Protein AF-G5S728-F1 (afdb_monomer_lite)

pLDDT: mean 80.79, std 12.61, range [57.62, 93.44]

Structure (mmCIF, N/CA/C/O backbone):
data_AF-G5S728-F1
#
_entry.id   AF-G5S728-F1
#
loop_
_atom_site.group_PDB
_atom_site.id
_at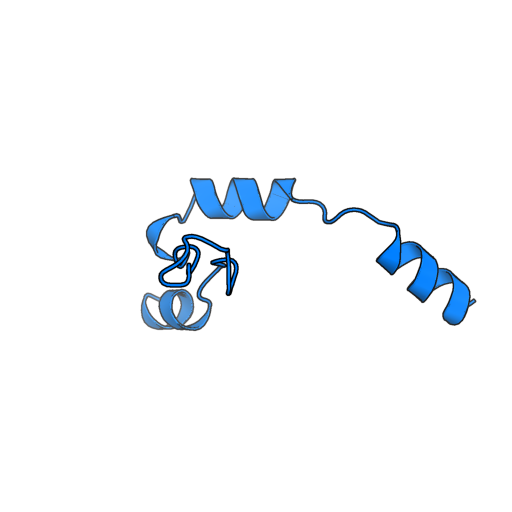om_site.type_symbol
_atom_site.label_atom_id
_atom_site.label_alt_id
_atom_site.labe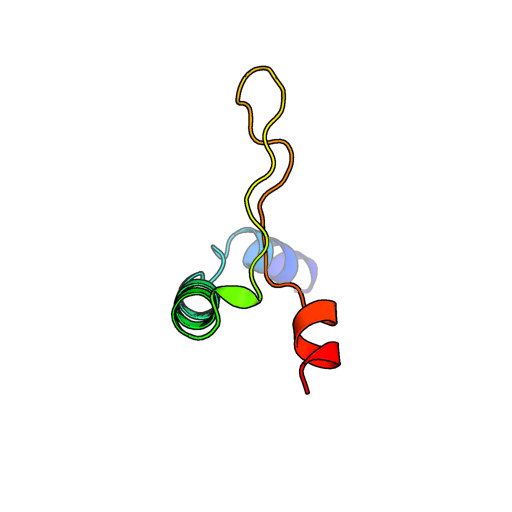l_comp_id
_atom_site.label_asym_id
_atom_site.label_entity_id
_atom_site.label_seq_id
_atom_site.pdbx_PDB_ins_code
_atom_site.Cartn_x
_atom_site.Cartn_y
_atom_site.Cartn_z
_atom_site.occupancy
_atom_site.B_iso_or_equiv
_atom_site.auth_seq_id
_atom_site.auth_comp_id
_atom_site.auth_asym_id
_atom_site.auth_atom_id
_atom_site.pdbx_PDB_model_num
ATOM 1 N N . MET A 1 1 ? 23.957 1.373 -22.992 1.00 62.22 1 MET A N 1
ATOM 2 C CA . MET A 1 1 ? 23.676 0.173 -22.171 1.00 62.22 1 MET A CA 1
ATOM 3 C C . MET A 1 1 ? 23.011 0.510 -20.837 1.00 62.22 1 MET A C 1
ATOM 5 O O . MET A 1 1 ? 21.830 0.239 -20.708 1.00 62.22 1 MET A O 1
ATOM 9 N N . LEU A 1 2 ? 23.686 1.129 -19.856 1.00 59.53 2 LEU A N 1
ATOM 10 C CA . LEU A 1 2 ? 23.065 1.421 -18.541 1.00 59.53 2 LEU A CA 1
ATOM 11 C C . LEU A 1 2 ? 21.899 2.427 -18.617 1.00 59.53 2 LEU A C 1
ATOM 13 O O . LEU A 1 2 ? 20.842 2.193 -18.040 1.00 59.53 2 LEU A O 1
ATOM 17 N N . LYS A 1 3 ? 22.073 3.504 -19.394 1.00 63.88 3 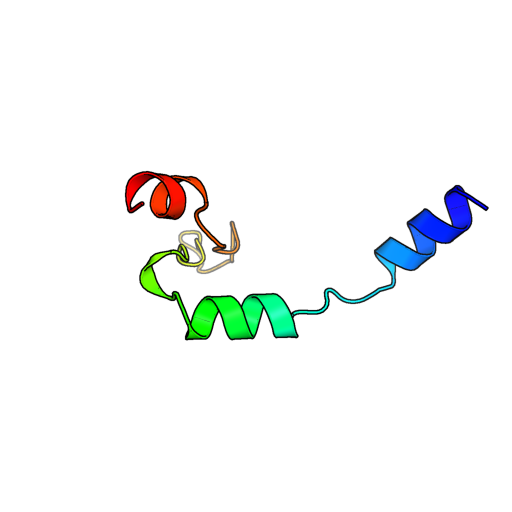LYS A N 1
ATOM 18 C CA . LYS A 1 3 ? 21.025 4.505 -19.668 1.00 63.88 3 LYS A CA 1
ATOM 19 C C . LYS A 1 3 ? 19.804 3.918 -20.382 1.00 63.88 3 LYS A C 1
ATOM 21 O O . LYS A 1 3 ? 18.680 4.318 -20.102 1.00 63.88 3 LYS A O 1
ATOM 26 N N . ASP A 1 4 ? 20.031 2.974 -21.290 1.00 63.41 4 ASP A N 1
ATOM 27 C CA . ASP A 1 4 ? 18.962 2.347 -22.074 1.00 63.41 4 ASP A CA 1
ATOM 28 C C . ASP A 1 4 ? 18.143 1.382 -21.209 1.00 63.41 4 ASP A C 1
ATOM 30 O O . ASP A 1 4 ? 16.921 1.365 -21.303 1.00 63.41 4 ASP A O 1
ATOM 34 N N . ASN A 1 5 ? 18.798 0.663 -20.288 1.00 59.59 5 ASN A N 1
ATOM 35 C CA . ASN A 1 5 ? 18.124 -0.183 -19.299 1.00 59.59 5 ASN A CA 1
ATOM 36 C C . ASN A 1 5 ? 17.307 0.634 -18.289 1.00 59.59 5 ASN A C 1
ATOM 38 O O . ASN A 1 5 ? 16.211 0.224 -17.924 1.00 59.59 5 ASN A O 1
ATOM 42 N N . GLN A 1 6 ? 17.802 1.799 -17.857 1.00 63.97 6 GLN A N 1
ATOM 43 C CA . GLN A 1 6 ? 17.040 2.696 -16.978 1.00 63.97 6 GLN A CA 1
ATOM 44 C C . GLN A 1 6 ? 15.770 3.206 -17.668 1.00 63.97 6 GLN A C 1
ATOM 46 O O . GLN A 1 6 ? 14.685 3.065 -17.114 1.00 63.97 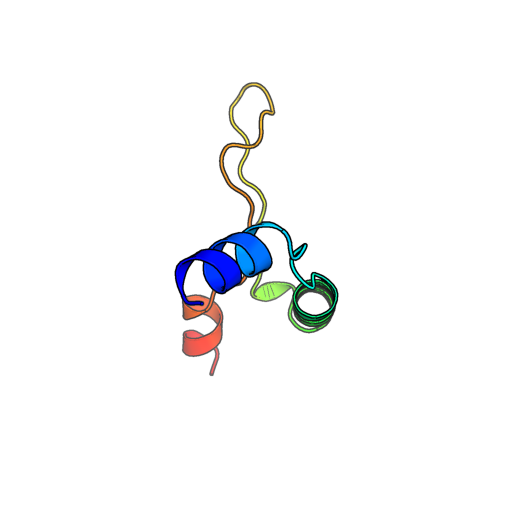6 GLN A O 1
ATOM 51 N N . LYS A 1 7 ? 15.880 3.677 -18.917 1.00 67.12 7 LYS A N 1
ATOM 52 C CA . LYS A 1 7 ? 14.716 4.066 -19.731 1.00 67.12 7 LYS A CA 1
ATOM 53 C C . LYS A 1 7 ? 13.749 2.913 -19.993 1.00 67.12 7 LYS A C 1
ATOM 55 O O . LYS A 1 7 ? 12.540 3.119 -20.014 1.00 67.12 7 LYS A O 1
ATOM 60 N N . HIS A 1 8 ? 14.265 1.703 -20.204 1.00 61.91 8 HIS A N 1
ATOM 61 C CA . HIS A 1 8 ? 13.425 0.523 -20.364 1.00 61.91 8 HIS A CA 1
ATOM 62 C C . HIS A 1 8 ? 12.646 0.237 -19.078 1.00 61.91 8 HIS A C 1
ATOM 64 O O . HIS A 1 8 ? 11.428 0.112 -19.139 1.00 61.91 8 HIS A O 1
ATOM 70 N N . ASN A 1 9 ? 13.306 0.252 -17.919 1.00 63.12 9 ASN A N 1
ATOM 71 C CA . ASN A 1 9 ? 12.657 0.053 -16.622 1.00 63.12 9 ASN A CA 1
ATOM 72 C C . ASN A 1 9 ? 11.613 1.136 -16.303 1.00 63.12 9 ASN A C 1
ATOM 74 O O . ASN A 1 9 ? 10.595 0.821 -15.700 1.00 63.12 9 ASN A O 1
ATOM 78 N N . GLU A 1 10 ? 11.825 2.382 -16.737 1.00 65.06 10 GLU A N 1
ATOM 79 C CA . GLU A 1 10 ? 10.826 3.461 -16.639 1.00 65.06 10 GLU A CA 1
ATOM 80 C C . GLU A 1 10 ? 9.598 3.216 -17.536 1.00 65.06 10 GLU A C 1
ATOM 82 O O . GLU A 1 10 ? 8.492 3.635 -17.202 1.00 65.06 10 GLU A O 1
ATOM 87 N N . SER A 1 11 ? 9.785 2.538 -18.675 1.00 63.00 11 SER A N 1
ATOM 88 C CA . SER A 1 11 ? 8.720 2.209 -19.638 1.00 63.00 11 SER A CA 1
ATOM 89 C C . SER A 1 11 ? 8.003 0.885 -19.353 1.00 63.00 11 SER A C 1
ATOM 91 O O . SER A 1 11 ? 6.923 0.633 -19.890 1.00 63.00 11 SER A O 1
ATOM 93 N N . VAL A 1 12 ? 8.599 0.027 -18.523 1.00 61.00 12 VAL A N 1
ATOM 94 C CA . VAL A 1 12 ? 8.000 -1.234 -18.093 1.00 61.00 12 VAL A CA 1
ATOM 95 C C . VAL A 1 12 ? 6.942 -0.902 -17.050 1.00 61.00 12 VAL A C 1
ATOM 97 O O . VAL A 1 12 ? 7.249 -0.528 -15.919 1.00 61.00 12 VAL A O 1
ATOM 100 N N . ALA A 1 13 ? 5.674 -1.035 -17.443 1.00 57.62 13 ALA A N 1
ATOM 101 C CA . ALA A 1 13 ? 4.563 -0.942 -16.510 1.00 57.62 13 ALA A CA 1
ATOM 102 C C . ALA A 1 13 ? 4.821 -1.908 -15.340 1.00 57.62 13 ALA A C 1
ATOM 104 O O . ALA A 1 13 ? 5.181 -3.065 -15.591 1.00 57.62 13 ALA A O 1
ATOM 105 N N . PRO A 1 14 ? 4.648 -1.472 -14.077 1.00 59.50 14 PRO A N 1
ATOM 106 C CA . PRO A 1 14 ? 4.783 -2.363 -12.941 1.00 59.50 14 PRO A CA 1
ATOM 107 C C . PRO A 1 14 ? 3.947 -3.613 -13.198 1.00 59.50 14 PRO A C 1
ATOM 109 O O . PRO A 1 14 ? 2.751 -3.511 -13.489 1.00 59.50 14 PRO A O 1
ATOM 112 N N . ASN A 1 15 ? 4.574 -4.786 -13.103 1.00 62.38 15 ASN A N 1
ATOM 113 C CA . ASN A 1 15 ? 3.868 -6.053 -12.996 1.00 62.38 15 ASN A CA 1
ATOM 114 C C . ASN A 1 15 ? 3.058 -5.999 -11.692 1.00 62.38 15 ASN A C 1
ATOM 116 O O . ASN A 1 15 ? 3.497 -6.417 -10.622 1.00 62.38 15 ASN A O 1
ATOM 120 N N . SER A 1 16 ? 1.872 -5.414 -11.788 1.00 67.00 16 SER A N 1
ATOM 121 C CA . SER A 1 16 ? 0.919 -5.284 -10.699 1.00 67.00 16 SER A CA 1
ATOM 122 C C . SER A 1 16 ? 0.257 -6.618 -10.373 1.00 67.00 16 SER A C 1
ATOM 124 O O . SER A 1 16 ? -0.457 -6.679 -9.378 1.00 67.00 16 SER A O 1
ATOM 126 N N . ALA A 1 17 ? 0.505 -7.686 -11.147 1.00 73.94 17 ALA A N 1
ATOM 127 C CA . ALA A 1 17 ? -0.041 -9.009 -10.865 1.00 73.94 17 ALA A CA 1
ATOM 128 C C . ALA A 1 17 ? 0.493 -9.532 -9.529 1.00 73.94 17 ALA A C 1
ATOM 130 O O . ALA A 1 17 ? -0.305 -9.913 -8.681 1.00 73.94 17 ALA A O 1
ATOM 131 N N . PHE A 1 18 ? 1.803 -9.416 -9.280 1.00 80.56 18 PHE A N 1
ATOM 132 C CA . PHE A 1 18 ? 2.383 -9.826 -7.997 1.00 80.56 18 PHE A CA 1
ATOM 133 C C . PHE A 1 18 ? 1.810 -9.033 -6.814 1.00 80.56 18 PHE A C 1
ATOM 135 O O . PHE A 1 18 ? 1.387 -9.621 -5.824 1.00 80.56 18 PHE A O 1
ATOM 142 N N . LEU A 1 19 ? 1.735 -7.700 -6.918 1.00 78.31 19 LEU A N 1
ATOM 143 C CA . LEU A 1 19 ? 1.164 -6.871 -5.847 1.00 78.31 19 LEU A CA 1
ATOM 144 C C . LEU A 1 19 ? -0.336 -7.128 -5.648 1.00 78.31 19 LEU A C 1
ATOM 146 O O . LEU A 1 19 ? -0.802 -7.119 -4.514 1.00 78.31 19 LEU A O 1
ATOM 150 N N . SER A 1 20 ? -1.078 -7.404 -6.723 1.00 82.81 20 SER A N 1
ATOM 151 C CA . SER A 1 20 ? -2.505 -7.739 -6.654 1.00 82.81 20 SER A CA 1
ATOM 152 C C . SER A 1 20 ? -2.737 -9.098 -5.998 1.00 82.81 20 SER A C 1
ATOM 154 O O . SER A 1 20 ? -3.666 -9.253 -5.210 1.00 82.81 20 SER A O 1
ATOM 156 N N . GLU A 1 21 ? -1.906 -10.091 -6.313 1.00 85.50 21 GLU A N 1
ATOM 157 C CA . GLU A 1 21 ? -1.936 -11.401 -5.661 1.00 85.50 21 GLU A CA 1
ATOM 158 C C . GLU A 1 21 ? -1.570 -11.284 -4.182 1.00 85.50 21 GLU A C 1
ATOM 160 O O . GLU A 1 21 ? -2.293 -11.804 -3.332 1.00 85.50 21 GLU A O 1
ATOM 165 N N . LEU A 1 22 ? -0.519 -10.525 -3.863 1.00 85.75 22 LEU A N 1
ATOM 166 C CA . LEU A 1 22 ? -0.095 -10.277 -2.489 1.00 85.75 22 LEU A CA 1
ATOM 167 C C . LEU A 1 22 ? -1.187 -9.561 -1.681 1.00 85.75 22 LEU A C 1
ATOM 169 O O . LEU A 1 22 ? -1.462 -9.953 -0.553 1.00 85.75 22 LEU A O 1
ATOM 173 N N . GLN A 1 23 ? -1.867 -8.571 -2.267 1.00 87.81 23 GLN A N 1
ATOM 174 C CA . GLN A 1 23 ? -2.979 -7.864 -1.624 1.00 87.81 23 GLN A CA 1
ATOM 175 C C . GLN A 1 23 ? -4.195 -8.759 -1.381 1.00 87.81 23 GLN A C 1
ATOM 177 O O . GLN A 1 23 ? -4.880 -8.599 -0.375 1.00 87.81 23 GLN A O 1
ATOM 182 N N . ARG A 1 24 ? -4.471 -9.716 -2.274 1.00 87.38 24 ARG A N 1
ATOM 183 C CA . ARG A 1 24 ? -5.541 -10.706 -2.071 1.00 87.38 24 ARG A CA 1
ATOM 184 C C . ARG A 1 24 ? -5.197 -11.711 -0.977 1.00 87.38 24 ARG A C 1
ATOM 186 O O . ARG A 1 24 ? -6.092 -12.122 -0.248 1.00 87.38 24 ARG A O 1
ATOM 193 N N . ALA A 1 25 ? -3.934 -12.126 -0.899 1.00 90.62 25 ALA A N 1
ATOM 194 C CA . ALA A 1 25 ? -3.477 -13.122 0.062 1.00 90.62 25 ALA A CA 1
ATOM 195 C C . ALA A 1 25 ? -3.309 -12.552 1.478 1.00 90.62 25 ALA A C 1
ATOM 197 O O . ALA A 1 25 ? -3.570 -13.259 2.444 1.00 90.62 25 ALA A O 1
ATOM 198 N N . LEU A 1 26 ? -2.863 -11.296 1.580 1.00 91.69 26 LEU A N 1
ATOM 199 C CA . LEU A 1 26 ? -2.430 -10.643 2.817 1.00 91.69 26 LEU A CA 1
ATOM 200 C C . LEU A 1 26 ? -3.016 -9.219 2.952 1.00 91.69 26 LEU A C 1
ATOM 202 O O . LEU A 1 26 ? -2.262 -8.253 3.121 1.00 91.69 26 LEU A O 1
ATOM 206 N N . PRO A 1 27 ? -4.347 -9.039 2.834 1.00 91.50 27 PRO A N 1
ATOM 207 C CA . PRO A 1 27 ? -4.975 -7.715 2.814 1.00 91.50 27 PRO A CA 1
ATOM 208 C C . PRO A 1 27 ? -4.742 -6.917 4.102 1.00 91.50 27 PRO A C 1
ATOM 210 O O . PRO A 1 27 ? -4.663 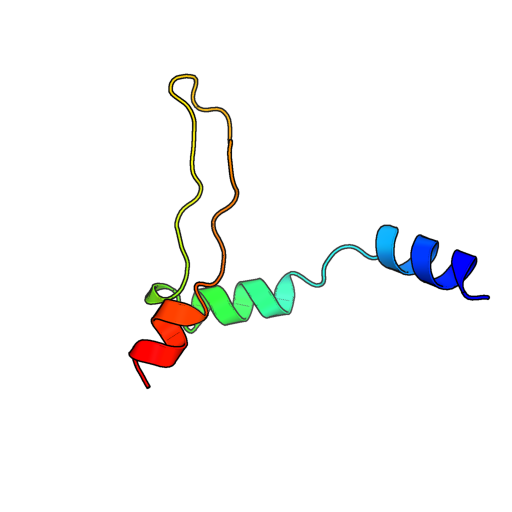-5.691 4.066 1.00 91.50 27 PRO A O 1
ATOM 213 N N . GLU A 1 28 ? -4.599 -7.589 5.242 1.00 92.06 28 GLU A N 1
ATOM 214 C CA . GLU A 1 28 ? -4.355 -6.977 6.543 1.00 92.06 28 GLU A CA 1
ATOM 215 C C . GLU A 1 28 ? -3.012 -6.245 6.619 1.00 92.06 28 GLU A C 1
ATOM 217 O O . GLU A 1 28 ? -2.854 -5.354 7.455 1.00 92.06 28 GLU A O 1
ATOM 222 N N . PHE A 1 29 ? -2.060 -6.582 5.749 1.00 93.19 29 PHE A N 1
ATOM 223 C CA . PHE A 1 29 ? -0.752 -5.938 5.676 1.00 93.19 29 PHE A CA 1
ATOM 224 C C . PHE A 1 29 ? -0.699 -4.818 4.635 1.00 93.19 29 PHE A C 1
ATOM 226 O O . PHE A 1 29 ? 0.365 -4.257 4.411 1.00 93.19 29 PHE A O 1
ATOM 233 N N . PHE A 1 30 ? -1.821 -4.449 4.014 1.00 92.06 30 PHE A N 1
ATOM 234 C CA . PHE A 1 30 ? -1.887 -3.279 3.142 1.00 92.06 30 PHE A CA 1
ATOM 235 C C . PHE A 1 30 ? -2.478 -2.077 3.875 1.00 92.06 30 PHE A C 1
ATOM 237 O O . PHE A 1 30 ? -3.490 -2.162 4.571 1.00 92.06 30 PHE A O 1
ATOM 244 N N . THR A 1 31 ? -1.836 -0.929 3.693 1.00 90.94 31 THR A N 1
ATOM 245 C CA . THR A 1 31 ? -2.354 0.365 4.141 1.00 90.94 31 THR A CA 1
ATOM 246 C C . THR A 1 31 ? -3.349 0.915 3.125 1.00 90.94 31 THR A C 1
ATOM 248 O O . THR A 1 31 ? -3.254 0.633 1.931 1.00 90.94 31 THR A O 1
ATOM 251 N N . ALA A 1 32 ? -4.327 1.683 3.602 1.00 88.44 32 ALA A N 1
ATOM 252 C CA . ALA A 1 32 ? -5.306 2.331 2.739 1.00 88.44 32 ALA A CA 1
ATOM 253 C C . ALA A 1 32 ? -4.704 3.546 2.016 1.00 88.44 32 ALA A C 1
ATOM 255 O O . ALA A 1 32 ? -3.792 4.200 2.530 1.00 88.44 32 ALA A O 1
ATOM 256 N N . ASP A 1 33 ? -5.266 3.869 0.851 1.00 91.31 33 ASP A N 1
ATOM 257 C CA . ASP A 1 33 ? -5.001 5.125 0.152 1.00 91.31 33 ASP A CA 1
ATOM 258 C C . ASP A 1 33 ? -5.359 6.318 1.049 1.00 91.31 33 ASP A C 1
ATOM 260 O O . ASP A 1 33 ? -6.378 6.329 1.747 1.00 91.31 33 ASP A O 1
ATOM 264 N N . ARG A 1 34 ? -4.506 7.342 1.031 1.00 90.94 34 ARG A N 1
ATOM 265 C CA . ARG A 1 34 ? -4.698 8.575 1.787 1.00 90.94 34 ARG A CA 1
ATOM 266 C C . ARG A 1 34 ? -5.184 9.669 0.848 1.00 90.94 34 ARG A C 1
ATOM 268 O O . ARG A 1 34 ? -4.540 9.947 -0.165 1.00 90.94 34 ARG A O 1
ATOM 275 N N . TYR A 1 35 ? -6.273 10.323 1.232 1.00 93.44 35 TYR A N 1
ATOM 276 C CA . TYR A 1 35 ? -6.887 11.420 0.485 1.00 93.44 35 TYR A CA 1
ATOM 277 C C . TYR A 1 35 ? -6.863 12.707 1.310 1.00 93.44 35 TYR A C 1
ATOM 279 O O . TYR A 1 35 ? -6.900 12.655 2.542 1.00 93.44 35 TYR A O 1
ATOM 287 N N . ASN A 1 36 ? -6.759 13.852 0.637 1.00 92.38 36 ASN A N 1
ATOM 288 C CA . ASN A 1 36 ? -6.913 15.159 1.270 1.00 92.38 36 ASN A CA 1
ATOM 289 C C . ASN A 1 36 ? -8.404 15.492 1.479 1.00 92.38 36 ASN A C 1
ATOM 291 O O . ASN A 1 36 ? -9.293 14.731 1.093 1.00 92.38 36 ASN A O 1
ATOM 295 N N . GLU A 1 37 ? -8.685 16.645 2.086 1.00 92.06 37 GLU A N 1
ATOM 296 C CA . GLU A 1 37 ? -10.055 17.107 2.354 1.00 92.06 37 GLU A CA 1
ATOM 297 C C . GLU A 1 37 ? -10.870 17.363 1.074 1.00 92.06 37 GLU A C 1
ATOM 299 O O . GLU A 1 37 ? -12.097 17.323 1.110 1.00 92.06 37 GLU A O 1
ATOM 304 N N . GLN A 1 38 ? -10.203 17.584 -0.065 1.00 90.50 38 GLN A N 1
ATOM 305 C CA . GLN A 1 38 ? -10.838 17.725 -1.377 1.00 90.50 38 GLN A CA 1
ATOM 306 C C . GLN A 1 38 ? -11.092 16.380 -2.083 1.00 90.50 38 GLN A C 1
ATOM 308 O O . GLN A 1 38 ? -11.652 16.362 -3.179 1.00 90.50 38 GLN A O 1
ATOM 313 N N . GLY A 1 39 ? -10.708 15.253 -1.474 1.00 88.94 39 GLY A N 1
ATOM 314 C CA . GLY A 1 39 ? -10.846 13.920 -2.064 1.00 88.94 39 GLY A CA 1
ATOM 315 C C . GLY A 1 39 ? -9.768 13.570 -3.094 1.00 88.94 39 GLY A C 1
ATOM 316 O O . GLY A 1 39 ? -9.896 12.568 -3.796 1.00 88.94 39 GLY A O 1
ATOM 317 N N . GLU A 1 40 ? -8.694 14.352 -3.192 1.00 92.81 40 GLU A N 1
ATOM 318 C CA . GLU A 1 40 ? -7.555 14.046 -4.053 1.00 92.81 40 GLU A CA 1
ATOM 319 C C . GLU A 1 40 ? -6.584 13.100 -3.342 1.00 92.81 40 GLU A C 1
ATOM 321 O O . GLU A 1 40 ? -6.284 13.239 -2.152 1.00 92.81 40 GLU A O 1
ATOM 326 N N . LEU A 1 41 ? -6.078 12.122 -4.090 1.00 89.38 41 LEU A N 1
ATOM 327 C CA . LEU A 1 41 ? -5.123 11.138 -3.600 1.00 89.38 41 LEU A CA 1
ATOM 328 C C . LEU A 1 41 ? -3.778 11.815 -3.293 1.00 89.38 41 LEU A C 1
ATOM 330 O O . LEU A 1 41 ? -3.068 12.238 -4.203 1.00 89.38 41 LEU A O 1
ATOM 334 N N . ILE A 1 42 ? -3.406 11.857 -2.015 1.00 91.12 42 ILE A N 1
ATOM 335 C CA . ILE A 1 42 ? -2.117 12.390 -1.543 1.00 91.12 42 ILE A CA 1
ATOM 336 C C . ILE A 1 42 ? -1.062 11.295 -1.389 1.00 91.12 42 ILE A C 1
ATOM 338 O O . ILE A 1 42 ? 0.126 11.570 -1.537 1.00 91.12 42 ILE A O 1
ATOM 342 N N . ALA A 1 43 ? -1.468 10.053 -1.117 1.00 87.19 43 ALA A N 1
ATOM 343 C CA . ALA A 1 43 ? -0.556 8.914 -1.095 1.00 87.19 43 ALA A CA 1
ATOM 344 C C . ALA A 1 43 ? -1.303 7.615 -1.396 1.00 87.19 43 ALA A C 1
ATOM 346 O O . ALA A 1 43 ? -2.339 7.346 -0.789 1.00 87.19 43 ALA A O 1
ATOM 347 N N . LYS A 1 44 ? -0.753 6.788 -2.292 1.00 84.06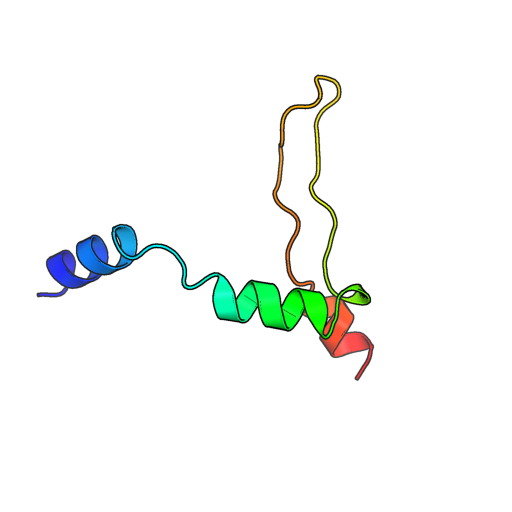 44 LYS A N 1
ATOM 348 C CA . LYS A 1 44 ? -1.219 5.407 -2.447 1.00 84.06 44 LYS A CA 1
ATOM 349 C C . LYS A 1 44 ? -0.835 4.594 -1.219 1.00 84.06 44 LYS A C 1
ATOM 351 O O . LYS A 1 44 ? 0.310 4.650 -0.771 1.00 84.06 44 LYS A O 1
ATOM 356 N N . GLY A 1 45 ? -1.793 3.831 -0.723 1.00 83.69 45 GLY A N 1
ATOM 357 C CA . GLY A 1 45 ? -1.566 2.758 0.216 1.00 83.69 45 GLY A CA 1
ATOM 358 C C . GLY A 1 45 ? -0.709 1.665 -0.417 1.00 83.69 45 GLY A C 1
ATOM 359 O O . GLY A 1 45 ? -0.613 1.527 -1.640 1.00 83.69 45 GLY A O 1
ATOM 360 N N . GLY A 1 46 ? -0.040 0.894 0.425 1.00 89.00 46 GLY A N 1
ATOM 361 C CA . GLY A 1 46 ? 0.896 -0.134 -0.007 1.00 89.00 46 GLY A CA 1
ATOM 362 C C . GLY A 1 46 ? 1.151 -1.171 1.072 1.00 89.00 46 GLY A C 1
ATOM 363 O O . GLY A 1 46 ? 0.599 -1.089 2.172 1.00 89.00 46 GLY A O 1
ATOM 364 N N . PHE A 1 47 ? 1.989 -2.150 0.737 1.00 89.81 47 PHE A N 1
ATOM 365 C CA . PHE A 1 47 ? 2.373 -3.211 1.659 1.00 89.81 47 PHE A CA 1
ATOM 366 C C . PHE A 1 47 ? 3.195 -2.648 2.824 1.00 89.81 47 PHE A C 1
ATOM 368 O O . PHE A 1 47 ? 4.220 -1.996 2.620 1.00 89.81 47 PHE A O 1
ATOM 375 N N . ASP A 1 48 ? 2.747 -2.921 4.041 1.00 91.25 48 ASP A N 1
ATOM 376 C CA . ASP A 1 48 ? 3.402 -2.549 5.284 1.00 91.25 48 ASP A CA 1
ATOM 377 C C . ASP A 1 48 ? 4.315 -3.690 5.741 1.00 91.25 48 ASP A C 1
ATOM 379 O O . ASP A 1 48 ? 3.909 -4.623 6.442 1.00 91.25 48 ASP A O 1
ATOM 383 N N . LEU A 1 49 ? 5.576 -3.607 5.313 1.00 89.38 49 LEU A N 1
ATOM 384 C CA . LEU A 1 49 ? 6.593 -4.592 5.663 1.00 89.38 49 LEU A CA 1
ATOM 385 C C . LEU A 1 49 ? 6.838 -4.651 7.178 1.00 89.38 49 LEU A C 1
ATOM 387 O O . LEU A 1 49 ? 7.018 -5.738 7.715 1.00 89.38 49 LEU A O 1
ATOM 391 N N . ALA A 1 50 ? 6.791 -3.516 7.878 1.00 92.00 50 ALA A N 1
ATOM 392 C CA . ALA A 1 50 ? 7.025 -3.477 9.321 1.00 92.00 50 ALA A CA 1
ATOM 393 C C . ALA A 1 50 ? 5.899 -4.188 10.089 1.00 92.00 50 ALA A C 1
ATOM 395 O O . ALA A 1 50 ? 6.150 -4.952 11.027 1.00 92.00 50 ALA A O 1
ATOM 396 N N . LYS A 1 51 ? 4.645 -3.988 9.665 1.00 90.62 51 LYS A N 1
ATOM 397 C CA . LYS A 1 51 ? 3.500 -4.728 10.206 1.00 90.62 51 LYS A CA 1
ATOM 398 C C . LYS A 1 51 ? 3.620 -6.229 9.939 1.00 90.62 51 LYS A C 1
ATOM 400 O O . LYS A 1 51 ? 3.310 -7.024 10.818 1.00 90.62 51 LYS A O 1
ATOM 405 N N . PHE A 1 52 ? 4.089 -6.618 8.756 1.00 91.00 52 PHE A N 1
ATOM 406 C CA . PHE A 1 52 ? 4.314 -8.024 8.424 1.00 91.00 52 PHE A CA 1
ATOM 407 C C . PHE A 1 52 ? 5.414 -8.663 9.281 1.00 91.00 52 PHE A C 1
ATOM 409 O O . PHE A 1 52 ? 5.210 -9.736 9.841 1.00 91.00 52 PHE A O 1
ATOM 416 N N . GLU A 1 53 ? 6.558 -7.995 9.435 1.00 91.56 53 GLU A N 1
ATOM 417 C CA . GLU A 1 53 ? 7.679 -8.499 10.236 1.00 91.56 53 GLU A CA 1
ATOM 418 C C . GLU A 1 53 ? 7.339 -8.616 11.723 1.00 91.56 53 GLU A C 1
ATOM 420 O O . GLU A 1 53 ? 7.769 -9.561 12.373 1.00 91.56 53 GLU A O 1
ATOM 425 N N . SER A 1 54 ? 6.540 -7.691 12.258 1.00 90.31 54 SER A N 1
ATOM 426 C CA . SER A 1 54 ? 6.099 -7.733 13.660 1.00 90.31 54 SER A CA 1
ATOM 427 C C . SER A 1 54 ? 5.023 -8.783 13.952 1.00 90.31 54 SER A C 1
ATOM 429 O O . SER A 1 54 ? 4.833 -9.146 15.112 1.00 90.31 54 SER A O 1
ATOM 431 N N . ALA A 1 55 ? 4.324 -9.278 12.928 1.00 84.88 55 ALA A N 1
ATOM 432 C CA . ALA A 1 55 ? 3.348 -10.360 13.051 1.00 84.88 55 ALA A CA 1
ATOM 433 C C . ALA A 1 55 ? 3.977 -11.763 12.928 1.00 84.88 55 ALA A C 1
ATOM 435 O O . ALA A 1 55 ? 3.255 -12.759 13.028 1.00 84.88 55 ALA A O 1
ATOM 436 N N . ARG A 1 56 ? 5.292 -11.838 12.682 1.00 63.72 56 ARG A N 1
ATOM 437 C CA . ARG A 1 56 ? 6.055 -13.071 12.460 1.00 63.72 56 ARG A CA 1
ATOM 438 C C . ARG A 1 56 ? 6.787 -13.537 13.714 1.00 63.72 56 ARG A C 1
ATOM 440 O O . ARG A 1 56 ? 6.909 -14.772 13.865 1.00 63.72 56 ARG A O 1
#

Secondary structure (DSSP, 8-state):
-HHHHHHHHHHS---HHHHHHHHHH-GGGBPPPEE-TTS-EEE---B-HHHHHHT-

Radius of gyration: 15.48 Å; chains: 1; bounding box: 34×31×36 Å

Foldseek 3Di:
DVVVVVVVVVVDDPPCVVQVVCCVVCVVQWDCFDADPVRHTPDHIGGNVVVVVVVD

Sequence (56 aa):
MLKDNQKHNESVAPNSAFLSELQRALPEFFTADRYNEQGELIAKGGFDLAKFESAR

Organism: NCBI:txid913086